Protein AF-A0A954X7P9-F1 (afdb_monomer_lite)

Radius of gyration: 30.45 Å; chains: 1; bounding box: 85×38×81 Å

Sequence (151 aa):
MNAPGPPRDPSDGDMPPGDAPISARRFERRMNCGEVANPYGSAFWFCYLANTALMIAVSILFRYADFVIGYLGGTEQDLGLIVGIGMIGAILMRVVQGVRIDHYGPRTVWLICLLLFIASTGWHLLIGSVDGPSIYLARALFATSVAGCFG

pLDDT: mean 74.76, std 11.25, range [44.88, 89.62]

Secondary structure (DSSP, 8-state):
-PPPPPPPPGGGS---TT---HHHHHHHHHHHTTS---TT-HHHHHHHHHHHHHHHHHHHGGGHHIIIIIIS---HHHHHHHHHHHHHHHHHHHHHHHHHHHHH-HHHHHHHHHHHHHHHHHHHHH---TTSTHHHHHHHHHHHHHHHHT-

Structure (mmCIF, N/CA/C/O backbone):
data_AF-A0A954X7P9-F1
#
_entry.id   AF-A0A954X7P9-F1
#
loop_
_atom_site.group_PDB
_atom_site.id
_atom_site.type_symbol
_atom_site.label_atom_id
_atom_site.label_alt_id
_atom_site.label_comp_id
_atom_site.label_asym_id
_atom_site.label_entity_id
_atom_site.label_seq_id
_atom_site.pdbx_PDB_ins_code
_atom_site.Cartn_x
_atom_site.Cartn_y
_atom_site.Cartn_z
_atom_site.occupancy
_atom_site.B_iso_or_equiv
_atom_site.auth_seq_id
_atom_site.auth_comp_id
_atom_site.auth_asym_id
_atom_site.auth_atom_id
_atom_site.pdbx_PDB_model_num
ATOM 1 N N . MET A 1 1 ? 66.481 27.609 -59.390 1.00 44.88 1 MET A N 1
ATOM 2 C CA . MET A 1 1 ? 66.158 26.219 -59.001 1.00 44.88 1 MET A CA 1
ATOM 3 C C . MET A 1 1 ? 65.555 26.297 -57.605 1.00 44.88 1 MET A C 1
ATOM 5 O O . MET A 1 1 ? 66.304 26.408 -56.649 1.00 44.88 1 MET A O 1
ATOM 9 N N . ASN A 1 2 ? 64.227 26.394 -57.498 1.00 44.88 2 ASN A N 1
ATOM 10 C CA . ASN A 1 2 ? 63.535 26.560 -56.214 1.00 44.88 2 ASN A CA 1
ATOM 11 C C . ASN A 1 2 ? 62.913 25.221 -55.810 1.00 44.88 2 ASN A C 1
ATOM 13 O O . ASN A 1 2 ? 62.256 24.582 -56.631 1.00 44.88 2 ASN A O 1
ATOM 17 N N . ALA A 1 3 ? 63.171 24.792 -54.576 1.00 53.69 3 ALA A N 1
ATOM 18 C CA . ALA A 1 3 ? 62.645 23.554 -54.011 1.00 53.69 3 ALA A CA 1
ATOM 19 C C . ALA A 1 3 ? 61.113 23.630 -53.821 1.00 53.69 3 ALA A C 1
ATOM 21 O O . ALA A 1 3 ? 60.596 24.715 -53.538 1.00 53.69 3 ALA A O 1
ATOM 22 N N . PRO A 1 4 ? 60.375 22.513 -53.965 1.00 57.25 4 PRO A N 1
ATOM 23 C CA . PRO A 1 4 ? 58.940 22.480 -53.699 1.00 57.25 4 PRO A CA 1
ATOM 24 C C . PRO A 1 4 ? 58.672 22.673 -52.197 1.00 57.2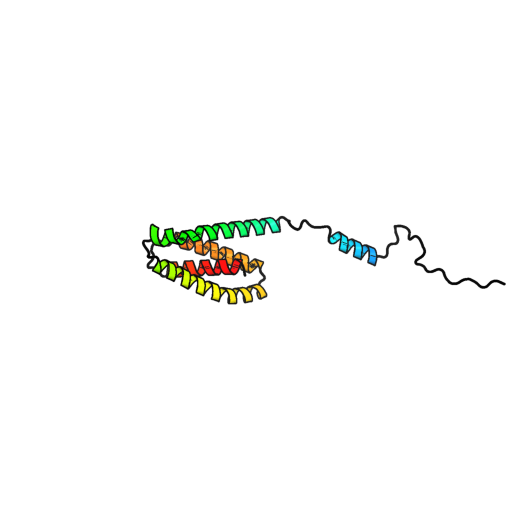5 4 PRO A C 1
ATOM 26 O O . PRO A 1 4 ? 59.328 22.060 -51.357 1.00 57.25 4 PRO A O 1
ATOM 29 N N . GLY A 1 5 ? 57.728 23.562 -51.872 1.00 65.50 5 GLY A N 1
ATOM 30 C CA . GLY A 1 5 ? 57.305 23.842 -50.497 1.00 65.50 5 GLY A CA 1
ATOM 31 C C . GLY A 1 5 ? 56.630 22.640 -49.819 1.00 65.50 5 GLY A C 1
ATOM 32 O O . GLY A 1 5 ? 56.265 21.676 -50.497 1.00 65.50 5 GLY A O 1
ATOM 33 N N . PRO A 1 6 ? 56.471 22.680 -48.482 1.00 65.00 6 PRO A N 1
ATOM 34 C CA . PRO A 1 6 ? 55.903 21.573 -47.722 1.00 65.00 6 PRO A CA 1
ATOM 35 C C . PRO A 1 6 ? 54.458 21.258 -48.155 1.00 65.00 6 PRO A C 1
ATOM 37 O O . PRO A 1 6 ? 53.746 22.154 -48.622 1.00 65.00 6 PRO A O 1
ATOM 40 N N . PRO A 1 7 ? 54.011 19.996 -48.002 1.00 60.41 7 PRO A N 1
ATOM 41 C CA . PRO A 1 7 ? 52.650 19.601 -48.338 1.00 60.41 7 PRO A CA 1
ATOM 42 C C . PRO A 1 7 ? 51.646 20.401 -47.499 1.00 60.41 7 PRO A C 1
ATOM 44 O O . PRO A 1 7 ? 51.796 20.494 -46.282 1.00 60.41 7 PRO A O 1
ATOM 47 N N . ARG A 1 8 ? 50.632 20.979 -48.154 1.00 58.91 8 ARG A N 1
ATOM 48 C CA . ARG A 1 8 ? 49.515 21.649 -47.472 1.00 58.91 8 ARG A CA 1
ATOM 49 C C . ARG A 1 8 ? 48.752 20.637 -46.616 1.00 58.91 8 ARG A C 1
ATOM 51 O O . ARG A 1 8 ? 48.446 19.543 -47.090 1.00 58.91 8 ARG A O 1
ATOM 58 N N . ASP A 1 9 ? 48.459 21.025 -45.379 1.00 56.09 9 ASP A N 1
ATOM 59 C CA . ASP A 1 9 ? 47.623 20.265 -44.454 1.00 56.09 9 ASP A CA 1
ATOM 60 C C . ASP A 1 9 ? 46.201 20.126 -45.046 1.00 56.09 9 ASP A C 1
ATOM 62 O O . ASP A 1 9 ? 45.618 21.134 -45.457 1.00 56.09 9 ASP A O 1
ATOM 66 N N . PRO A 1 10 ? 45.628 18.909 -45.134 1.00 52.56 10 PRO A N 1
ATOM 67 C CA . PRO A 1 10 ? 44.281 18.700 -45.665 1.00 52.56 10 PRO A CA 1
ATOM 68 C C . PRO A 1 10 ? 43.164 19.377 -44.854 1.00 52.56 10 PRO A C 1
ATOM 70 O O . PRO A 1 10 ? 42.023 19.390 -45.310 1.00 52.56 10 PRO A O 1
ATOM 73 N N . SER A 1 11 ? 43.456 19.897 -43.658 1.00 57.88 11 SER A N 1
ATOM 74 C CA . SER A 1 11 ? 42.481 20.585 -42.804 1.00 57.88 11 SER A CA 1
ATOM 75 C C . SER A 1 11 ? 42.210 22.046 -43.188 1.00 57.88 11 SER A C 1
ATOM 77 O O . SER A 1 11 ? 41.243 22.619 -42.696 1.00 57.88 11 SER A O 1
ATOM 79 N N . ASP A 1 12 ? 42.994 22.619 -44.107 1.00 53.97 12 ASP A N 1
ATOM 80 C CA . ASP A 1 12 ? 42.890 24.024 -44.546 1.00 53.97 12 ASP A CA 1
ATOM 81 C C . ASP A 1 12 ? 41.949 24.233 -45.754 1.00 53.97 12 ASP A C 1
ATOM 83 O O . ASP A 1 12 ? 41.939 25.287 -46.392 1.00 53.97 12 ASP A O 1
ATOM 87 N N . GLY A 1 13 ? 41.170 23.211 -46.117 1.00 53.44 13 GLY A N 1
ATOM 88 C CA . GLY A 1 13 ? 40.187 23.279 -47.194 1.00 53.44 13 GLY A CA 1
ATOM 89 C C . GLY A 1 13 ? 38.776 23.464 -46.653 1.00 53.44 13 GLY A C 1
ATOM 90 O O . GLY A 1 13 ? 38.281 22.593 -45.940 1.00 53.44 13 GLY A O 1
ATOM 91 N N . ASP A 1 14 ? 38.118 24.555 -47.055 1.00 58.38 14 ASP A N 1
ATOM 92 C CA . ASP A 1 14 ? 36.663 24.716 -47.001 1.00 58.38 14 ASP A CA 1
ATOM 93 C C . ASP A 1 14 ? 35.989 23.447 -47.541 1.00 58.38 14 ASP A C 1
ATOM 95 O O . ASP A 1 14 ? 35.912 23.210 -48.750 1.00 58.38 14 ASP A O 1
ATOM 99 N N . MET A 1 15 ? 35.549 22.587 -46.624 1.00 52.81 15 MET A N 1
ATOM 100 C CA . MET A 1 15 ? 34.903 21.332 -46.964 1.00 52.81 15 MET A CA 1
ATOM 101 C C . MET A 1 15 ? 33.543 21.673 -47.586 1.00 52.81 15 MET A C 1
ATOM 103 O O . MET A 1 15 ? 32.724 22.324 -46.928 1.00 52.81 15 MET A O 1
ATOM 107 N N . PRO A 1 16 ? 33.263 21.264 -48.837 1.00 61.25 16 PRO A N 1
ATOM 108 C CA . PRO A 1 16 ? 31.951 21.486 -49.417 1.00 61.25 16 PRO A CA 1
ATOM 109 C C . PRO A 1 16 ? 30.897 20.795 -48.531 1.00 61.25 16 PRO A C 1
ATOM 111 O O . PRO A 1 16 ? 31.158 19.714 -47.991 1.00 61.25 16 PRO A O 1
ATOM 114 N N . PRO A 1 17 ? 29.690 21.375 -48.373 1.00 57.53 17 PRO A N 1
ATOM 115 C CA . PRO A 1 17 ? 28.685 20.962 -47.379 1.00 57.53 17 PRO A CA 1
ATOM 116 C C . PRO A 1 17 ? 28.147 19.522 -47.541 1.00 57.53 17 PRO A C 1
ATOM 118 O O . PRO A 1 17 ? 27.253 19.098 -46.811 1.00 57.53 17 PRO A O 1
ATOM 121 N N . GLY A 1 18 ? 28.684 18.752 -48.489 1.00 57.78 18 GLY A N 1
ATOM 122 C CA . GLY A 1 18 ? 28.353 17.362 -48.766 1.00 57.78 18 GLY A CA 1
ATOM 123 C C . GLY A 1 18 ? 29.339 16.320 -48.231 1.00 57.78 18 GLY A C 1
ATOM 124 O O . GLY A 1 18 ? 28.986 15.145 -48.308 1.00 57.78 18 GLY A O 1
ATOM 125 N N . ASP A 1 19 ? 30.493 16.695 -47.659 1.00 60.06 19 ASP A N 1
ATOM 126 C CA . ASP A 1 19 ? 31.603 15.752 -47.388 1.00 60.06 19 ASP A CA 1
ATOM 127 C C . ASP A 1 19 ? 31.902 15.502 -45.902 1.00 60.06 19 ASP A C 1
ATOM 129 O O . ASP A 1 19 ? 32.863 14.807 -45.567 1.00 60.06 19 ASP A O 1
ATOM 133 N N . ALA A 1 20 ? 31.040 15.977 -44.991 1.00 61.72 20 ALA A N 1
ATOM 134 C CA . ALA A 1 20 ? 31.182 15.687 -43.565 1.00 61.72 20 ALA A CA 1
ATOM 135 C C . ALA A 1 20 ? 31.341 14.167 -43.343 1.00 61.72 20 ALA A C 1
ATOM 137 O O . ALA A 1 20 ? 30.495 13.396 -43.838 1.00 61.72 20 ALA A O 1
ATOM 138 N N . PRO A 1 21 ? 32.394 13.723 -42.620 1.00 67.00 21 PRO A N 1
ATOM 139 C CA . PRO A 1 21 ? 32.716 12.312 -42.489 1.00 67.00 21 PRO A CA 1
ATOM 140 C C . PRO A 1 21 ? 31.537 11.558 -41.870 1.00 67.00 21 PRO A C 1
ATOM 142 O O . PRO A 1 21 ? 30.817 12.080 -41.016 1.00 67.00 21 PRO A O 1
ATOM 145 N N . ILE A 1 22 ? 31.322 10.307 -42.290 1.00 64.00 22 ILE A N 1
ATOM 146 C CA . ILE A 1 22 ? 30.202 9.467 -41.819 1.00 64.00 22 ILE A CA 1
ATOM 147 C C . ILE A 1 22 ? 30.157 9.407 -40.280 1.00 64.00 22 ILE A C 1
ATOM 149 O O . ILE A 1 22 ? 29.077 9.334 -39.695 1.00 64.00 22 ILE A O 1
ATOM 153 N N . SER A 1 23 ? 31.315 9.486 -39.617 1.00 66.00 23 SER A N 1
ATOM 154 C CA . SER A 1 23 ? 31.439 9.585 -38.160 1.00 66.00 23 SER A CA 1
ATOM 155 C C . SER A 1 23 ? 30.803 10.856 -37.587 1.00 66.00 23 SER A C 1
ATOM 157 O O . SER A 1 23 ? 30.054 10.746 -36.619 1.00 66.00 23 SER A O 1
ATOM 159 N N . ALA A 1 24 ? 31.023 12.021 -38.203 1.00 60.56 24 ALA A N 1
ATOM 160 C CA . ALA A 1 24 ? 30.423 13.293 -37.802 1.00 60.56 24 ALA A CA 1
ATOM 161 C C . ALA A 1 24 ? 28.904 13.278 -38.008 1.00 60.56 24 ALA A C 1
ATOM 163 O O . ALA A 1 24 ? 28.168 13.543 -37.065 1.00 60.56 24 ALA A O 1
ATOM 164 N N . ARG A 1 25 ? 28.409 12.800 -39.161 1.00 61.78 25 ARG A N 1
ATOM 165 C CA . ARG A 1 25 ? 26.953 12.658 -39.387 1.00 61.78 25 ARG A CA 1
ATOM 166 C C . ARG A 1 25 ? 26.300 11.644 -38.458 1.00 61.78 25 ARG A C 1
ATOM 168 O O . ARG A 1 25 ? 25.141 11.797 -38.091 1.00 61.78 25 ARG A O 1
ATOM 175 N N . ARG A 1 26 ? 27.001 10.566 -38.092 1.00 60.78 26 ARG A N 1
ATOM 176 C CA . ARG A 1 26 ? 26.501 9.571 -37.131 1.00 60.78 26 ARG A CA 1
ATOM 177 C C . ARG A 1 26 ? 26.504 10.130 -35.708 1.00 60.78 26 ARG A C 1
ATOM 179 O O . ARG A 1 26 ? 25.615 9.777 -34.940 1.00 60.78 26 ARG A O 1
ATOM 186 N N . PHE A 1 27 ? 27.463 10.987 -35.366 1.00 58.88 27 PHE A N 1
ATOM 187 C CA . PHE A 1 27 ? 27.524 11.686 -34.085 1.00 58.88 27 PHE A CA 1
ATOM 188 C C . PHE A 1 27 ? 26.437 12.767 -33.985 1.00 58.88 27 PHE A C 1
ATOM 190 O O . PHE A 1 27 ? 25.668 12.749 -33.032 1.00 58.88 27 PHE A O 1
ATOM 197 N N . GLU A 1 28 ? 26.262 13.596 -35.015 1.00 59.41 28 GLU A N 1
ATOM 198 C CA . GLU A 1 28 ? 25.157 14.558 -35.135 1.00 59.41 28 GLU A CA 1
ATOM 199 C C . GLU A 1 28 ? 23.795 13.865 -35.152 1.00 59.41 28 GLU A C 1
ATOM 201 O O . GLU A 1 28 ? 22.885 14.291 -34.458 1.00 59.41 28 GLU A O 1
ATOM 206 N N . ARG A 1 29 ? 23.642 12.738 -35.860 1.00 57.44 29 ARG A N 1
ATOM 207 C CA . ARG A 1 29 ? 22.400 11.948 -35.833 1.00 57.44 29 ARG A CA 1
ATOM 208 C C . ARG A 1 29 ? 22.140 11.320 -34.463 1.00 57.44 29 ARG A C 1
ATOM 210 O O . ARG A 1 29 ? 20.986 11.183 -34.080 1.00 57.44 29 ARG A O 1
ATOM 217 N N . ARG A 1 30 ? 23.179 10.935 -33.714 1.00 56.62 30 ARG A N 1
ATOM 218 C CA . ARG A 1 30 ? 23.033 10.482 -32.319 1.00 56.62 30 ARG A CA 1
ATOM 219 C C . ARG A 1 30 ? 22.694 11.640 -31.377 1.00 56.62 30 ARG A C 1
ATOM 221 O O . ARG A 1 30 ? 21.895 11.424 -30.476 1.00 56.62 30 ARG A O 1
ATOM 228 N N . MET A 1 31 ? 23.227 12.841 -31.611 1.00 55.44 31 MET A N 1
ATOM 229 C CA . MET A 1 31 ? 22.854 14.056 -30.873 1.00 55.44 31 MET A CA 1
ATOM 230 C C . MET A 1 31 ? 21.425 14.515 -31.201 1.00 55.44 31 MET A C 1
ATOM 232 O O . MET A 1 31 ? 20.674 14.825 -30.285 1.00 55.44 31 MET A O 1
ATOM 236 N N . ASN A 1 32 ? 20.998 14.442 -32.464 1.00 51.78 32 ASN A N 1
ATOM 237 C CA . ASN A 1 32 ? 19.633 14.763 -32.898 1.00 51.78 32 ASN A CA 1
ATOM 238 C C . ASN A 1 32 ? 18.620 13.656 -32.567 1.00 51.78 32 ASN A C 1
ATOM 240 O O . ASN A 1 32 ? 17.432 13.914 -32.513 1.00 51.78 32 ASN A O 1
ATOM 244 N N . CYS A 1 33 ? 19.043 12.422 -32.278 1.00 54.12 33 CYS A N 1
ATOM 245 C CA . CYS A 1 33 ? 18.150 11.423 -31.672 1.00 54.12 33 CYS A CA 1
ATOM 246 C C . CYS A 1 33 ? 17.935 11.671 -30.162 1.00 54.12 33 CYS A C 1
ATOM 248 O O . CYS A 1 33 ? 17.139 10.981 -29.530 1.00 54.12 33 CYS A O 1
ATOM 250 N N . GLY A 1 34 ? 18.658 12.648 -29.601 1.00 49.50 34 GLY A N 1
ATOM 251 C CA . GLY A 1 34 ? 18.352 13.336 -28.351 1.00 49.50 34 GLY A CA 1
ATOM 252 C C . GLY A 1 34 ? 17.584 14.644 -28.575 1.00 49.50 34 GLY A C 1
ATOM 253 O O . GLY A 1 34 ? 17.565 15.487 -27.681 1.00 49.50 34 GLY A O 1
ATOM 254 N N . GLU A 1 35 ? 16.963 14.834 -29.748 1.00 52.25 35 GLU A N 1
ATOM 255 C CA . GLU A 1 35 ? 15.864 15.783 -29.911 1.00 52.25 35 GLU A CA 1
ATOM 256 C C . GLU A 1 35 ? 14.835 15.433 -28.845 1.00 52.25 35 GLU A C 1
ATOM 258 O O . GLU A 1 35 ? 14.351 14.304 -28.768 1.00 52.25 35 GLU A O 1
ATOM 263 N N . VAL A 1 36 ? 14.660 16.382 -27.935 1.00 59.38 36 VAL A N 1
ATOM 264 C CA . VAL A 1 36 ? 14.078 16.232 -26.609 1.00 59.38 36 VAL A CA 1
ATOM 265 C C . VAL A 1 36 ? 12.668 15.661 -26.734 1.00 59.38 36 VAL A C 1
ATOM 267 O O . VAL A 1 36 ? 11.688 16.401 -26.792 1.00 59.38 36 VAL A O 1
ATOM 270 N N . ALA A 1 37 ? 12.552 14.333 -26.797 1.00 62.75 37 ALA A N 1
ATOM 271 C CA . ALA A 1 37 ? 11.291 13.645 -26.625 1.00 62.75 37 ALA A CA 1
ATOM 272 C C . ALA A 1 37 ? 10.770 14.144 -25.285 1.00 62.75 37 ALA A C 1
ATOM 274 O O . ALA A 1 37 ? 11.419 13.913 -24.264 1.00 62.75 37 ALA A O 1
ATOM 275 N N . ASN A 1 38 ? 9.697 14.940 -25.332 1.00 67.00 38 ASN A N 1
ATOM 276 C CA . ASN A 1 38 ? 9.196 15.696 -24.195 1.00 67.00 38 ASN A CA 1
ATOM 277 C C . ASN A 1 38 ? 9.290 14.823 -22.930 1.00 67.00 38 ASN A C 1
ATOM 279 O O . ASN A 1 38 ? 8.617 13.788 -22.880 1.00 67.00 38 ASN A O 1
ATOM 283 N N . PRO A 1 3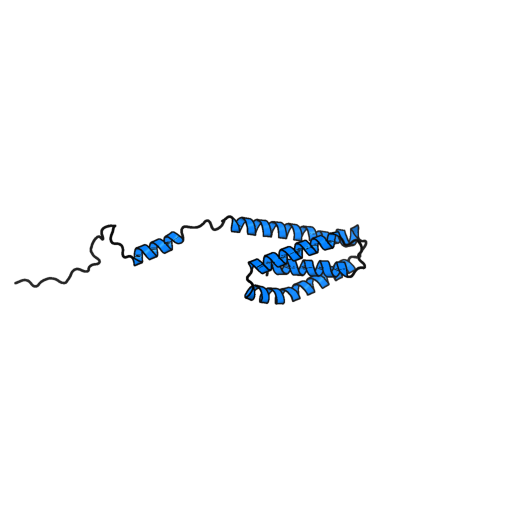9 ? 10.132 15.183 -21.938 1.00 68.38 39 PRO A N 1
ATOM 284 C CA . PRO A 1 39 ? 10.345 14.350 -20.755 1.00 68.38 39 PRO A CA 1
ATOM 285 C C . PRO A 1 39 ? 9.033 14.116 -19.990 1.00 68.38 39 PRO A C 1
ATOM 287 O O . PRO A 1 39 ? 8.897 13.133 -19.265 1.00 68.38 39 PRO A O 1
ATOM 290 N N . TYR A 1 40 ? 8.033 14.967 -20.236 1.00 76.94 40 TYR A N 1
ATOM 291 C CA . TYR A 1 40 ? 6.652 14.849 -19.783 1.00 76.94 40 TYR A CA 1
ATOM 292 C C . TYR A 1 40 ? 5.748 14.192 -20.835 1.00 76.94 40 TYR A C 1
ATOM 294 O O . TYR A 1 40 ? 4.685 14.710 -21.188 1.00 76.94 40 TYR A O 1
ATOM 302 N N . GLY A 1 41 ? 6.173 13.046 -21.365 1.00 82.56 41 GLY A N 1
ATOM 303 C CA . GLY A 1 41 ? 5.351 12.223 -22.250 1.00 82.56 41 GLY A CA 1
ATOM 304 C C . GLY A 1 41 ? 4.105 11.665 -21.547 1.00 82.56 41 GLY A C 1
ATOM 305 O O . GLY A 1 41 ? 3.949 11.746 -20.330 1.00 82.56 41 GLY A O 1
ATOM 306 N N . SER A 1 42 ? 3.206 11.034 -22.300 1.00 80.00 42 SER A N 1
ATOM 307 C CA . SER A 1 42 ? 1.977 10.435 -21.752 1.00 80.00 42 SER A CA 1
ATOM 308 C C . SER A 1 42 ? 2.245 9.426 -20.626 1.00 80.00 42 SER A C 1
ATOM 310 O O . SER A 1 42 ? 1.533 9.420 -19.627 1.00 80.00 42 SER A O 1
ATOM 312 N N . ALA A 1 43 ? 3.312 8.628 -20.732 1.00 81.44 43 ALA A N 1
ATOM 313 C CA . ALA A 1 43 ? 3.740 7.700 -19.684 1.00 81.44 43 ALA A CA 1
ATOM 314 C C . ALA A 1 43 ? 4.049 8.401 -18.348 1.00 81.44 43 ALA A C 1
ATOM 316 O O . ALA A 1 43 ? 3.691 7.880 -17.293 1.00 81.44 43 ALA A O 1
ATOM 317 N N . PHE A 1 44 ? 4.661 9.591 -18.385 1.00 83.31 44 PHE A N 1
ATOM 318 C CA . PHE A 1 44 ? 4.908 10.393 -17.187 1.00 83.31 44 PHE A CA 1
ATOM 319 C C . PHE A 1 44 ? 3.587 10.804 -16.534 1.00 83.31 44 PHE A C 1
ATOM 321 O O . PHE A 1 44 ? 3.403 10.575 -15.343 1.00 83.31 44 PHE A O 1
ATOM 328 N N . TRP A 1 45 ? 2.645 11.343 -17.312 1.00 88.44 45 TRP A N 1
ATOM 329 C CA . TRP A 1 45 ? 1.348 11.784 -16.794 1.00 88.44 45 TRP A CA 1
ATOM 330 C C . TRP A 1 45 ? 0.501 10.634 -16.250 1.00 88.44 45 TRP A C 1
ATOM 332 O O . TRP A 1 45 ? -0.133 10.797 -15.212 1.00 88.44 45 TRP A O 1
ATOM 342 N N . PHE A 1 46 ? 0.524 9.462 -16.893 1.00 86.19 46 PHE A N 1
ATOM 343 C CA . PHE A 1 46 ? -0.160 8.277 -16.374 1.00 86.19 46 PHE A CA 1
ATOM 344 C C . PHE A 1 46 ? 0.452 7.791 -15.056 1.00 86.19 46 PHE A C 1
ATOM 346 O O . PHE A 1 46 ? -0.293 7.540 -14.112 1.00 86.19 46 PHE A O 1
ATOM 353 N N . CYS A 1 47 ? 1.784 7.709 -14.951 1.00 84.94 47 CYS A N 1
ATOM 354 C CA . CYS A 1 47 ? 2.450 7.368 -13.690 1.00 84.94 47 CYS A CA 1
ATOM 355 C C . CYS A 1 47 ? 2.181 8.413 -12.601 1.00 84.94 47 CYS A C 1
ATOM 357 O O . CYS A 1 47 ? 1.918 8.054 -11.455 1.00 84.94 47 CYS A O 1
ATOM 359 N N . TYR A 1 48 ? 2.212 9.696 -12.963 1.00 83.56 48 TYR A N 1
ATOM 360 C CA . TYR A 1 48 ? 1.934 10.799 -12.053 1.00 83.56 48 TYR A CA 1
ATOM 361 C C . TYR A 1 48 ? 0.507 10.708 -11.513 1.00 83.56 48 TYR A C 1
ATOM 363 O O . TYR A 1 48 ? 0.319 10.649 -10.304 1.00 83.56 48 TYR A O 1
ATOM 371 N N . LEU A 1 49 ? -0.488 10.593 -12.397 1.00 89.62 49 LEU A N 1
ATOM 372 C CA . LEU A 1 49 ? -1.893 10.483 -12.016 1.00 89.62 49 LEU A CA 1
ATOM 373 C C . LEU A 1 49 ? -2.162 9.226 -11.183 1.00 89.62 49 LEU A C 1
ATOM 375 O O . LEU A 1 49 ? -2.883 9.297 -10.190 1.00 89.62 49 LEU A O 1
ATOM 379 N N . ALA A 1 50 ? -1.567 8.090 -11.552 1.00 84.75 50 ALA A N 1
ATOM 380 C CA . ALA A 1 50 ? -1.703 6.852 -10.797 1.00 84.75 50 ALA A CA 1
ATOM 381 C C . ALA A 1 50 ? -1.126 6.983 -9.381 1.00 84.75 50 ALA A C 1
ATOM 383 O O . ALA A 1 50 ? -1.777 6.592 -8.412 1.00 84.75 50 ALA A O 1
ATOM 384 N N . ASN A 1 51 ? 0.057 7.587 -9.243 1.00 87.19 51 ASN A N 1
ATOM 385 C CA . ASN A 1 51 ? 0.655 7.840 -7.937 1.00 87.19 51 ASN A CA 1
ATOM 386 C C . ASN A 1 51 ? -0.160 8.856 -7.121 1.00 87.19 51 ASN A C 1
ATOM 388 O O . ASN A 1 51 ? -0.369 8.665 -5.927 1.00 87.19 51 ASN A O 1
ATOM 392 N N . THR A 1 52 ? -0.686 9.908 -7.753 1.00 85.94 52 THR A N 1
ATOM 393 C CA . THR A 1 52 ? -1.585 10.865 -7.098 1.00 85.94 52 THR A CA 1
ATOM 394 C C . THR A 1 52 ? -2.851 10.179 -6.586 1.00 85.94 52 THR A C 1
ATOM 396 O O . THR A 1 52 ? -3.218 10.372 -5.429 1.00 85.94 52 THR A O 1
ATOM 399 N N . ALA A 1 53 ? -3.500 9.345 -7.402 1.00 86.56 53 ALA A N 1
ATOM 400 C CA . ALA A 1 53 ? -4.691 8.598 -7.002 1.00 86.56 53 ALA A CA 1
ATOM 401 C C . ALA A 1 53 ? -4.399 7.633 -5.842 1.00 86.56 53 ALA A C 1
ATOM 403 O O . ALA A 1 53 ? -5.174 7.568 -4.885 1.00 86.56 53 ALA A O 1
ATOM 404 N N . LEU A 1 54 ? -3.255 6.941 -5.888 1.00 84.06 54 LEU A N 1
ATOM 405 C CA . LEU A 1 54 ? -2.784 6.093 -4.793 1.00 84.06 54 LEU A CA 1
ATOM 406 C C . LEU A 1 54 ? -2.626 6.904 -3.500 1.00 84.06 54 LEU A C 1
ATOM 408 O O . LEU A 1 54 ? -3.139 6.502 -2.458 1.00 84.06 54 LEU A O 1
ATOM 412 N N . MET A 1 55 ? -1.974 8.066 -3.566 1.00 86.69 55 MET A N 1
ATOM 413 C CA . MET A 1 55 ? -1.780 8.931 -2.400 1.00 86.69 55 MET A CA 1
ATOM 414 C C . MET A 1 55 ? -3.101 9.451 -1.831 1.00 86.69 55 MET A C 1
ATOM 416 O O . MET A 1 55 ? -3.269 9.439 -0.616 1.00 86.69 55 MET A O 1
ATOM 420 N N . ILE A 1 56 ? -4.065 9.829 -2.678 1.00 86.69 56 ILE A N 1
ATOM 421 C CA . ILE A 1 56 ? -5.413 10.219 -2.231 1.00 86.69 56 ILE A CA 1
ATOM 422 C C . ILE A 1 56 ? -6.076 9.069 -1.462 1.00 86.69 56 ILE A C 1
ATOM 424 O O . ILE A 1 56 ? -6.606 9.281 -0.370 1.00 86.69 56 ILE A O 1
ATOM 428 N N . ALA A 1 57 ? -6.014 7.847 -1.994 1.00 83.31 57 ALA A N 1
ATOM 429 C CA . ALA A 1 57 ? -6.584 6.674 -1.337 1.00 83.31 57 ALA A CA 1
ATOM 430 C C . ALA A 1 57 ? -5.904 6.379 0.014 1.00 83.31 57 ALA A C 1
ATOM 432 O O . ALA A 1 57 ? -6.588 6.106 1.002 1.00 83.31 57 ALA A O 1
ATOM 433 N N . VAL A 1 58 ? -4.574 6.500 0.090 1.00 82.50 58 VAL A N 1
ATOM 434 C CA . VAL A 1 58 ? -3.818 6.377 1.348 1.00 82.50 58 VAL A CA 1
ATOM 435 C C . VAL A 1 58 ? -4.236 7.456 2.350 1.00 82.50 58 VAL A C 1
ATOM 437 O O . VAL A 1 58 ? -4.449 7.146 3.521 1.00 82.50 58 VAL A O 1
ATOM 440 N N . SER A 1 59 ? -4.416 8.703 1.904 1.00 84.19 59 SER A N 1
ATOM 441 C CA . SER A 1 59 ? -4.822 9.813 2.769 1.00 84.19 59 SER A CA 1
ATOM 442 C C . SER A 1 59 ? -6.209 9.624 3.379 1.00 84.19 59 SER A C 1
ATOM 444 O O . SER A 1 59 ? -6.396 9.912 4.559 1.00 84.19 59 SER A O 1
ATOM 446 N N . ILE A 1 60 ? -7.176 9.104 2.617 1.00 79.50 60 ILE A N 1
ATOM 447 C CA . ILE A 1 60 ? -8.518 8.794 3.142 1.00 79.50 60 ILE A CA 1
ATOM 448 C C . ILE A 1 60 ? -8.421 7.781 4.291 1.00 79.50 60 ILE A C 1
ATOM 450 O O . ILE A 1 60 ? -9.155 7.878 5.275 1.00 79.50 60 ILE A O 1
ATOM 454 N N . LEU A 1 61 ? -7.460 6.856 4.221 1.00 75.50 61 LEU A N 1
ATOM 455 C CA . LEU A 1 61 ? -7.252 5.842 5.248 1.00 75.50 61 LEU A CA 1
ATOM 456 C C . LEU A 1 61 ? -6.653 6.373 6.559 1.00 75.50 61 LEU A C 1
ATOM 458 O O . LEU A 1 61 ? -6.638 5.639 7.546 1.00 75.50 61 LEU A O 1
ATOM 462 N N . PHE A 1 62 ? -6.215 7.635 6.636 1.00 70.62 62 PHE A N 1
ATOM 463 C CA . PHE A 1 62 ? -5.938 8.265 7.935 1.00 70.62 62 PHE A CA 1
ATOM 464 C C . PHE A 1 62 ? -7.205 8.441 8.767 1.00 70.62 62 PHE A C 1
ATOM 466 O O . PHE A 1 62 ? -7.142 8.432 9.993 1.00 70.62 62 PHE A O 1
ATOM 473 N N . ARG A 1 63 ? -8.372 8.483 8.116 1.00 77.81 63 ARG A N 1
ATOM 474 C CA . ARG A 1 63 ? -9.668 8.511 8.793 1.00 77.81 63 ARG A CA 1
ATOM 475 C C . ARG A 1 63 ? -10.150 7.133 9.257 1.00 77.81 63 ARG A C 1
ATOM 477 O O . ARG A 1 63 ? -11.285 6.970 9.684 1.00 77.81 63 ARG A O 1
ATOM 484 N N . TYR A 1 64 ? -9.269 6.134 9.214 1.00 74.06 64 TYR A N 1
ATOM 485 C CA . TYR A 1 64 ? -9.530 4.790 9.723 1.00 74.06 64 TYR A CA 1
ATOM 486 C C . TYR A 1 64 ? -9.814 4.758 11.230 1.00 74.06 64 TYR A C 1
ATOM 488 O O . TYR A 1 64 ? -10.517 3.865 11.692 1.00 74.06 64 TYR A O 1
ATOM 496 N N . ALA A 1 65 ? -9.327 5.748 11.985 1.00 76.56 65 ALA A N 1
ATOM 497 C CA . ALA A 1 65 ? -9.679 5.905 13.394 1.00 76.56 65 ALA A CA 1
ATOM 498 C C . ALA A 1 65 ? -11.200 6.042 13.589 1.00 76.56 65 ALA A C 1
ATOM 500 O O . ALA A 1 65 ? -11.769 5.344 14.425 1.00 76.56 65 ALA A O 1
ATOM 501 N N . ASP A 1 66 ? -11.869 6.839 12.747 1.00 77.81 66 ASP A N 1
ATOM 502 C CA . ASP A 1 66 ? -13.325 7.025 12.799 1.00 77.81 66 ASP A CA 1
ATOM 503 C C . ASP A 1 66 ? -14.077 5.735 12.438 1.00 77.81 66 ASP A C 1
ATOM 505 O O . ASP A 1 66 ? -15.144 5.459 12.981 1.00 77.81 66 ASP A O 1
ATOM 509 N N . PHE A 1 67 ? -13.514 4.912 11.549 1.00 76.44 67 PHE A N 1
ATOM 510 C CA . PHE A 1 67 ? -14.089 3.613 11.202 1.00 76.44 67 PHE A CA 1
ATOM 511 C C . PHE A 1 67 ? -14.009 2.633 12.381 1.00 76.44 67 PHE A C 1
ATOM 513 O O . PHE A 1 67 ? -15.017 2.043 12.757 1.00 76.44 67 PHE A O 1
ATOM 520 N N . VAL A 1 68 ? -12.837 2.494 13.008 1.00 74.69 68 VAL A N 1
ATOM 521 C CA . VAL A 1 68 ? -12.633 1.533 14.105 1.00 74.69 68 VAL A CA 1
ATOM 522 C C . VAL A 1 68 ? -13.345 1.966 15.388 1.00 74.69 68 VAL A C 1
ATOM 524 O O . VAL A 1 68 ? -14.027 1.155 16.008 1.00 74.69 68 VAL A O 1
ATOM 527 N N . ILE A 1 69 ? -13.216 3.235 15.777 1.00 78.12 69 ILE A N 1
ATOM 528 C CA . ILE A 1 69 ? -13.754 3.744 17.046 1.00 78.12 69 ILE A CA 1
ATOM 529 C C . ILE A 1 69 ? -15.229 4.130 16.890 1.00 78.12 69 ILE A C 1
ATOM 531 O O . ILE A 1 69 ? -16.056 3.791 17.731 1.00 78.12 69 ILE A O 1
ATOM 535 N N . GLY A 1 70 ? -15.576 4.821 15.800 1.00 72.19 70 GLY A N 1
ATOM 536 C CA . GLY A 1 70 ? -16.915 5.374 15.594 1.00 72.19 70 GLY A CA 1
ATOM 537 C C . GLY A 1 70 ? -17.931 4.385 15.021 1.00 72.19 70 GLY A C 1
ATOM 538 O O . GLY A 1 70 ? -19.074 4.372 15.471 1.00 72.19 70 GLY A O 1
ATOM 539 N N . TYR A 1 71 ? -17.547 3.564 14.037 1.00 74.06 71 TYR A N 1
ATOM 540 C CA . TYR A 1 71 ? -18.478 2.632 13.378 1.00 74.06 71 TYR A CA 1
ATOM 541 C C . TYR A 1 71 ? -18.447 1.228 13.988 1.00 74.06 71 TYR A C 1
ATOM 543 O O . TYR A 1 71 ? -19.483 0.585 14.129 1.00 74.06 71 TYR A O 1
ATOM 551 N N . LEU A 1 72 ? -17.260 0.763 14.369 1.00 74.69 72 LEU A N 1
ATOM 552 C CA . LEU A 1 72 ? -17.048 -0.589 14.876 1.00 74.69 72 LEU A CA 1
ATOM 553 C C . LEU A 1 72 ? -17.104 -0.686 16.414 1.00 74.69 72 LEU A C 1
ATOM 555 O O . LEU A 1 72 ? -17.202 -1.790 16.944 1.00 74.69 72 LEU A O 1
ATOM 559 N N . GLY A 1 73 ? -17.052 0.446 17.125 1.00 76.81 73 GLY A N 1
ATOM 560 C CA . GLY A 1 73 ? -17.086 0.498 18.592 1.00 76.81 73 GLY A CA 1
ATOM 561 C C . GLY A 1 73 ? -15.806 0.009 19.281 1.00 76.81 73 GLY A C 1
ATOM 562 O O . GLY A 1 73 ? -15.846 -0.322 20.463 1.00 76.81 73 GLY A O 1
ATOM 563 N N . GLY A 1 74 ? -14.685 -0.068 18.556 1.00 77.12 74 GLY A N 1
ATOM 564 C CA . GLY A 1 74 ? -13.381 -0.445 19.106 1.00 77.12 74 GLY A CA 1
ATOM 565 C C . GLY A 1 74 ? -12.730 0.667 19.936 1.00 77.12 74 GLY A C 1
ATOM 566 O O . GLY A 1 74 ? -13.170 1.817 19.932 1.00 77.12 74 GLY A O 1
ATOM 567 N N . THR A 1 75 ? -11.648 0.338 20.641 1.00 83.06 75 THR A N 1
ATOM 568 C CA . THR A 1 75 ? -10.903 1.304 21.466 1.00 83.06 75 THR A CA 1
ATOM 569 C C . THR A 1 75 ? -9.696 1.901 20.728 1.00 83.06 75 THR A C 1
ATOM 571 O O . THR A 1 75 ? -9.218 1.359 19.728 1.00 83.06 75 THR A O 1
ATOM 574 N N . GLU A 1 76 ? -9.143 3.010 21.237 1.00 83.12 76 GLU A N 1
ATOM 575 C CA . GLU A 1 76 ? -7.877 3.576 20.731 1.00 83.12 76 GLU A CA 1
ATOM 576 C C . GLU A 1 76 ? -6.710 2.577 20.832 1.00 83.12 76 GLU A C 1
ATOM 578 O O . GLU A 1 76 ? -5.824 2.555 19.974 1.00 83.12 76 GLU A O 1
ATOM 583 N N . GLN A 1 77 ? -6.735 1.713 21.851 1.00 83.75 77 GLN A N 1
ATOM 584 C CA . GLN A 1 77 ? -5.729 0.673 22.047 1.00 83.75 77 GLN A CA 1
ATOM 585 C C . GLN A 1 77 ? -5.791 -0.384 20.935 1.00 83.75 77 GLN A C 1
ATOM 587 O O . GLN A 1 77 ? -4.750 -0.784 20.409 1.00 83.75 77 GLN A O 1
ATOM 592 N N . ASP A 1 78 ? -6.996 -0.793 20.528 1.00 79.88 78 ASP A N 1
ATOM 593 C CA . ASP A 1 78 ? -7.190 -1.754 19.435 1.00 79.88 78 ASP A CA 1
ATOM 594 C C . ASP A 1 78 ? -6.699 -1.175 18.109 1.00 79.88 78 ASP A C 1
ATOM 596 O O . ASP A 1 78 ? -5.982 -1.840 17.358 1.00 79.88 78 ASP A O 1
ATOM 600 N N . LEU A 1 79 ? -7.006 0.100 17.854 1.00 83.44 79 LEU A N 1
ATOM 601 C CA . LEU A 1 79 ? -6.498 0.827 16.695 1.00 83.44 79 LEU A CA 1
ATOM 602 C C . LEU A 1 79 ? -4.962 0.843 16.675 1.00 83.44 79 LEU A C 1
ATOM 604 O O . LEU A 1 79 ? -4.357 0.534 15.644 1.00 83.44 79 LEU A O 1
ATOM 608 N N . GLY A 1 80 ? -4.334 1.163 17.809 1.00 83.94 80 GLY A N 1
ATOM 609 C CA . GLY A 1 80 ? -2.879 1.163 17.955 1.00 83.94 80 GLY A CA 1
ATOM 610 C C . GLY A 1 80 ? -2.258 -0.205 17.664 1.00 83.94 80 GLY A C 1
ATOM 611 O O . GLY A 1 80 ? -1.285 -0.294 16.913 1.00 83.94 80 GLY A O 1
ATOM 612 N N . LEU A 1 81 ? -2.853 -1.282 18.183 1.00 84.88 81 LEU A N 1
ATOM 613 C CA . LEU A 1 81 ? -2.398 -2.655 17.940 1.00 84.88 81 LEU A CA 1
ATOM 614 C C . LEU A 1 81 ? -2.538 -3.062 16.468 1.00 84.88 81 LEU A C 1
ATOM 616 O O . LEU A 1 81 ? -1.596 -3.604 15.886 1.00 84.88 81 LEU A O 1
ATOM 620 N N . ILE A 1 82 ? -3.679 -2.762 15.843 1.00 83.31 82 ILE A N 1
ATOM 621 C CA . ILE A 1 82 ? -3.940 -3.058 14.427 1.00 83.31 82 ILE A CA 1
ATOM 622 C C . ILE A 1 82 ? -2.919 -2.347 13.530 1.00 83.31 82 ILE A C 1
ATOM 624 O O . ILE A 1 82 ? -2.327 -2.958 12.634 1.00 83.31 82 ILE A O 1
ATOM 628 N N . VAL A 1 83 ? -2.679 -1.057 13.777 1.00 84.38 83 VAL A N 1
ATOM 629 C CA . VAL A 1 83 ? -1.713 -0.265 13.005 1.00 84.38 83 VAL A CA 1
ATOM 630 C C . VAL A 1 83 ? -0.280 -0.733 13.265 1.00 84.38 83 VAL A C 1
ATOM 632 O O . VAL A 1 83 ? 0.494 -0.857 12.315 1.00 84.38 83 VAL A O 1
ATOM 635 N N . GLY A 1 84 ? 0.065 -1.045 14.516 1.00 83.56 84 GLY A N 1
ATOM 636 C CA . GLY A 1 84 ? 1.392 -1.523 14.902 1.00 83.56 84 GLY A CA 1
ATOM 637 C C . GLY A 1 84 ? 1.769 -2.842 14.228 1.00 83.56 84 GLY A C 1
ATOM 638 O O . GLY A 1 84 ? 2.835 -2.942 13.619 1.00 83.56 84 GLY A O 1
ATOM 639 N N . ILE A 1 85 ? 0.871 -3.832 14.250 1.00 85.88 85 ILE A N 1
ATOM 640 C CA . ILE A 1 85 ? 1.081 -5.117 13.564 1.00 85.88 85 ILE A CA 1
ATOM 641 C C . ILE A 1 85 ? 1.226 -4.901 12.052 1.00 85.88 85 ILE A C 1
ATOM 643 O O . ILE A 1 85 ? 2.119 -5.475 11.424 1.00 85.88 85 ILE A O 1
ATOM 647 N N . GLY A 1 86 ? 0.403 -4.023 11.469 1.00 82.75 86 GLY A N 1
ATOM 648 C CA . GLY A 1 86 ? 0.505 -3.675 10.053 1.00 82.75 86 GLY A CA 1
ATOM 649 C C . GLY A 1 86 ? 1.850 -3.043 9.678 1.00 82.75 86 GLY A C 1
ATOM 650 O O . GLY A 1 86 ? 2.432 -3.404 8.655 1.00 82.75 86 GLY A O 1
ATOM 651 N N . MET A 1 87 ? 2.383 -2.155 10.523 1.00 85.62 87 MET A N 1
ATOM 652 C CA . MET A 1 87 ? 3.702 -1.539 10.331 1.00 85.62 87 MET A CA 1
ATOM 653 C C . MET A 1 87 ? 4.836 -2.565 10.369 1.00 85.62 87 MET A C 1
ATOM 655 O O . MET A 1 87 ? 5.703 -2.542 9.497 1.00 85.62 87 MET A O 1
ATOM 659 N N . ILE A 1 88 ? 4.817 -3.497 11.326 1.00 88.00 88 ILE A N 1
ATOM 660 C CA . ILE A 1 88 ? 5.821 -4.572 11.398 1.00 88.00 88 ILE A CA 1
ATOM 661 C C . ILE A 1 88 ? 5.772 -5.423 10.123 1.00 88.00 88 ILE A C 1
ATOM 663 O O . ILE A 1 88 ? 6.810 -5.684 9.513 1.00 88.00 88 ILE A O 1
ATOM 667 N N . GLY A 1 89 ? 4.567 -5.792 9.675 1.00 82.81 89 GLY A N 1
ATOM 668 C CA . GLY A 1 89 ? 4.376 -6.515 8.418 1.00 82.81 89 GLY A CA 1
ATOM 669 C C . GLY A 1 89 ? 4.962 -5.767 7.217 1.00 82.81 89 GLY A C 1
ATOM 670 O O . GLY A 1 89 ? 5.674 -6.362 6.408 1.00 82.81 89 GLY A O 1
ATOM 671 N N . ALA A 1 90 ? 4.729 -4.455 7.127 1.00 83.69 90 ALA A N 1
ATOM 672 C CA . ALA A 1 90 ? 5.264 -3.610 6.060 1.00 83.69 90 ALA A CA 1
ATOM 673 C C . ALA A 1 90 ? 6.800 -3.563 6.043 1.00 83.69 90 ALA A C 1
ATOM 675 O O . ALA A 1 90 ? 7.402 -3.638 4.972 1.00 83.69 90 ALA A O 1
ATOM 676 N N . ILE A 1 91 ? 7.442 -3.491 7.214 1.00 87.88 91 ILE A N 1
ATOM 677 C CA . ILE A 1 91 ? 8.908 -3.512 7.323 1.00 87.88 91 ILE A CA 1
ATOM 678 C C . ILE A 1 91 ? 9.471 -4.843 6.811 1.00 87.88 91 ILE A C 1
ATOM 680 O O . ILE A 1 91 ? 10.429 -4.847 6.039 1.00 87.88 91 ILE A O 1
ATOM 684 N N . LEU A 1 92 ? 8.868 -5.970 7.196 1.00 86.38 92 LEU A N 1
ATOM 685 C CA . LEU A 1 92 ? 9.311 -7.291 6.740 1.00 86.38 92 LEU A CA 1
ATOM 686 C C . LEU A 1 92 ? 9.135 -7.452 5.227 1.00 86.38 92 LEU A C 1
ATOM 688 O O . LEU A 1 92 ? 10.049 -7.899 4.533 1.00 86.38 92 LEU A O 1
ATOM 692 N N . MET A 1 93 ? 7.983 -7.033 4.699 1.00 81.88 93 MET A N 1
ATOM 693 C CA . MET A 1 93 ? 7.716 -7.115 3.264 1.00 81.88 93 MET A CA 1
ATOM 694 C C . MET A 1 93 ? 8.624 -6.214 2.439 1.00 81.88 93 MET A C 1
ATOM 696 O O . MET A 1 93 ? 8.920 -6.578 1.306 1.00 81.88 93 MET A O 1
ATOM 700 N N . ARG A 1 94 ? 9.141 -5.112 2.993 1.00 82.50 94 ARG A N 1
ATOM 701 C CA . ARG A 1 94 ? 10.122 -4.264 2.301 1.00 82.50 94 ARG A CA 1
ATOM 702 C C . ARG A 1 94 ? 11.382 -5.022 1.900 1.00 82.50 94 ARG A C 1
ATOM 704 O O . ARG A 1 94 ? 11.862 -4.846 0.786 1.00 82.50 94 ARG A O 1
ATOM 711 N N . VAL A 1 95 ? 11.895 -5.891 2.770 1.00 83.75 95 VAL A N 1
ATOM 712 C CA . VAL A 1 95 ? 13.082 -6.704 2.456 1.00 83.75 95 VAL A CA 1
ATOM 713 C C . VAL A 1 95 ? 12.769 -7.676 1.318 1.00 83.75 95 VAL A C 1
ATOM 715 O O . VAL A 1 95 ? 13.538 -7.800 0.368 1.00 83.75 95 VAL A O 1
ATOM 718 N N . VAL A 1 96 ? 11.598 -8.318 1.374 1.00 82.44 96 VAL A N 1
ATOM 719 C CA . VAL A 1 96 ? 11.138 -9.247 0.332 1.00 82.44 96 VAL A CA 1
ATOM 720 C C . VAL A 1 96 ? 10.921 -8.522 -0.999 1.00 82.44 96 VAL A C 1
ATOM 722 O O . VAL A 1 96 ? 11.300 -9.029 -2.051 1.00 82.44 96 VAL A O 1
ATOM 725 N N . GLN A 1 97 ? 10.317 -7.336 -0.970 1.00 80.06 97 GLN A N 1
ATOM 726 C CA . GLN A 1 97 ? 10.018 -6.535 -2.154 1.00 80.06 97 GLN A CA 1
ATOM 727 C C . GLN A 1 97 ? 11.290 -6.023 -2.826 1.00 80.06 97 GLN A C 1
ATOM 729 O O . GLN A 1 97 ? 11.379 -6.154 -4.043 1.00 80.06 97 GLN A O 1
ATOM 734 N N . GLY A 1 98 ? 12.285 -5.556 -2.063 1.00 80.25 98 GLY A N 1
ATOM 735 C CA . GLY A 1 98 ? 13.577 -5.132 -2.613 1.00 80.25 98 GLY A CA 1
ATOM 736 C C . GLY A 1 98 ? 14.234 -6.235 -3.445 1.00 80.25 98 GLY A C 1
ATOM 737 O O . GLY A 1 98 ? 14.511 -6.044 -4.624 1.00 80.25 98 GLY A O 1
ATOM 738 N N . VAL A 1 99 ? 14.326 -7.447 -2.887 1.00 82.12 99 VAL A N 1
ATOM 739 C CA . VAL A 1 99 ? 14.867 -8.612 -3.612 1.00 82.12 99 VAL A CA 1
ATOM 740 C C . VAL A 1 99 ? 14.025 -8.955 -4.847 1.00 82.12 99 VAL A C 1
ATOM 742 O O . VAL A 1 99 ? 14.551 -9.341 -5.889 1.00 82.12 99 VAL A O 1
ATOM 745 N N . ARG A 1 100 ? 12.694 -8.824 -4.775 1.00 78.75 100 ARG A N 1
ATOM 746 C CA . ARG A 1 100 ? 11.821 -9.127 -5.922 1.00 78.75 100 ARG A CA 1
ATOM 747 C C . ARG A 1 100 ? 11.901 -8.085 -7.037 1.00 78.75 100 ARG A C 1
ATOM 749 O O . ARG A 1 100 ? 11.726 -8.472 -8.194 1.00 78.75 100 ARG A O 1
ATOM 756 N N . ILE A 1 101 ? 12.157 -6.816 -6.724 1.00 82.38 101 ILE A N 1
ATOM 757 C CA . ILE A 1 101 ? 12.350 -5.753 -7.723 1.00 82.38 101 ILE A CA 1
ATOM 758 C C . ILE A 1 101 ? 13.586 -6.056 -8.571 1.00 82.38 101 ILE A C 1
ATOM 760 O O . ILE A 1 101 ? 13.503 -5.972 -9.799 1.00 82.38 101 ILE A O 1
ATOM 7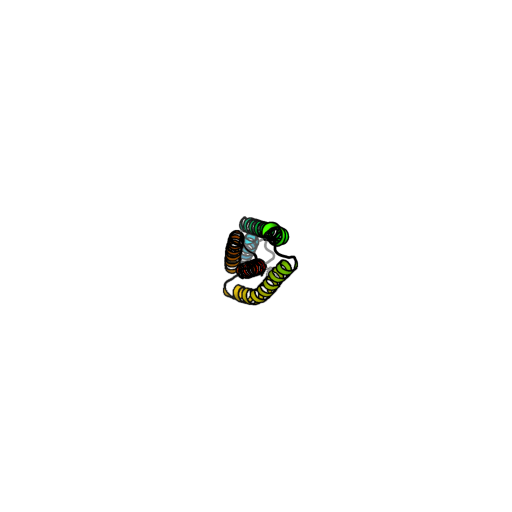64 N N . ASP A 1 102 ? 14.664 -6.517 -7.937 1.00 81.44 102 ASP A N 1
ATOM 765 C CA . ASP A 1 102 ? 15.916 -6.866 -8.616 1.00 81.44 102 ASP A CA 1
ATOM 766 C C . ASP A 1 102 ? 15.742 -8.008 -9.634 1.00 81.44 102 ASP A C 1
ATOM 768 O O . ASP A 1 102 ? 16.420 -8.043 -10.661 1.00 81.44 102 ASP A O 1
ATOM 772 N N . HIS A 1 103 ? 14.796 -8.925 -9.394 1.00 82.00 103 HIS A N 1
ATOM 773 C CA . HIS A 1 103 ? 14.555 -10.084 -10.262 1.00 82.00 103 HIS A CA 1
ATOM 774 C C . HIS A 1 103 ? 13.464 -9.884 -11.327 1.00 82.00 103 HIS A C 1
ATOM 776 O O . HIS A 1 103 ? 13.613 -10.375 -12.445 1.00 82.00 103 HIS A O 1
ATOM 782 N N . TYR A 1 104 ? 12.351 -9.217 -10.999 1.00 79.88 104 TYR A N 1
ATOM 783 C CA . TYR A 1 104 ? 11.155 -9.150 -11.865 1.00 79.88 104 TYR A CA 1
ATOM 784 C C . TYR A 1 104 ? 10.912 -7.772 -12.493 1.00 79.88 104 TYR A C 1
ATOM 786 O O . TYR A 1 104 ? 9.996 -7.605 -13.307 1.00 79.88 104 TYR A O 1
ATOM 794 N N . GLY A 1 105 ? 11.733 -6.790 -12.123 1.00 81.25 105 GLY A N 1
ATOM 795 C CA . GLY A 1 105 ? 11.629 -5.417 -12.579 1.00 81.25 105 GLY A CA 1
ATOM 796 C C . GLY A 1 105 ? 10.522 -4.618 -11.872 1.00 81.25 105 GLY A C 1
ATOM 797 O O . GLY A 1 105 ? 9.524 -5.167 -11.392 1.00 81.25 105 GLY A O 1
ATOM 798 N N . PRO A 1 106 ? 10.655 -3.283 -11.847 1.00 80.38 106 PRO A N 1
ATOM 799 C CA . PRO A 1 106 ? 9.827 -2.410 -11.012 1.00 80.38 106 PRO A CA 1
ATOM 800 C C . PRO A 1 106 ? 8.356 -2.346 -11.448 1.00 80.38 106 PRO A C 1
ATOM 802 O O . PRO A 1 106 ? 7.460 -2.245 -10.614 1.00 80.38 106 PRO A O 1
ATOM 805 N N . ARG A 1 107 ? 8.067 -2.457 -12.754 1.00 79.88 107 ARG A N 1
ATOM 806 C CA . ARG A 1 107 ? 6.691 -2.338 -13.283 1.00 79.88 107 ARG A CA 1
ATOM 807 C C . ARG A 1 107 ? 5.772 -3.460 -12.796 1.00 79.88 107 ARG A C 1
ATOM 809 O O . ARG A 1 107 ? 4.630 -3.203 -12.426 1.00 79.88 107 ARG A O 1
ATOM 816 N N . THR A 1 108 ? 6.266 -4.697 -12.795 1.00 81.12 108 THR A N 1
ATOM 817 C CA . THR A 1 108 ? 5.494 -5.877 -12.381 1.00 81.12 108 THR A CA 1
ATOM 818 C C . THR A 1 108 ? 5.207 -5.836 -10.885 1.00 81.12 108 THR A C 1
ATOM 820 O O . THR A 1 108 ? 4.082 -6.097 -10.463 1.00 81.12 108 THR A O 1
ATOM 823 N N . VAL A 1 109 ? 6.207 -5.457 -10.083 1.00 82.56 109 VAL A N 1
ATOM 824 C CA . VAL A 1 109 ? 6.057 -5.324 -8.629 1.00 82.56 109 VAL A CA 1
ATOM 825 C C . VAL A 1 109 ? 5.037 -4.240 -8.291 1.00 82.56 109 VAL A C 1
ATOM 827 O O . VAL A 1 109 ? 4.153 -4.486 -7.473 1.00 82.56 109 VAL A O 1
ATOM 830 N N . TRP A 1 110 ? 5.085 -3.095 -8.977 1.00 83.38 110 TRP A N 1
ATOM 831 C CA . TRP A 1 110 ? 4.124 -2.012 -8.780 1.00 83.38 110 TRP A CA 1
ATOM 832 C C . TRP A 1 110 ? 2.680 -2.441 -9.087 1.00 83.38 110 TRP A C 1
ATOM 834 O O . TRP A 1 110 ? 1.787 -2.203 -8.277 1.00 83.38 110 TRP A O 1
ATOM 844 N N . LEU A 1 111 ? 2.443 -3.156 -10.197 1.00 83.56 111 LEU A N 1
ATOM 845 C CA . LEU A 1 111 ? 1.108 -3.681 -10.529 1.00 83.56 111 LEU A CA 1
ATOM 846 C C . LEU A 1 111 ? 0.599 -4.691 -9.493 1.00 83.56 111 LEU A C 1
ATOM 848 O O . LEU A 1 111 ? -0.570 -4.642 -9.115 1.00 83.56 111 LEU A O 1
ATOM 852 N N . ILE A 1 112 ? 1.463 -5.587 -9.008 1.00 85.25 112 ILE A N 1
ATOM 853 C CA . ILE A 1 112 ? 1.097 -6.545 -7.955 1.00 85.25 112 ILE A CA 1
ATOM 854 C C . ILE A 1 112 ? 0.729 -5.802 -6.666 1.00 85.2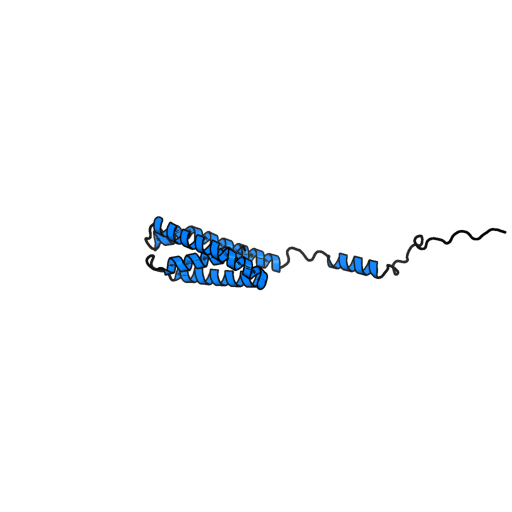5 112 ILE A C 1
ATOM 856 O O . ILE A 1 112 ? -0.294 -6.111 -6.061 1.00 85.25 112 ILE A O 1
ATOM 860 N N . CYS A 1 113 ? 1.517 -4.803 -6.264 1.00 83.94 113 CYS A N 1
ATOM 861 C CA . CYS A 1 113 ? 1.234 -4.007 -5.070 1.00 83.94 113 CYS A CA 1
ATOM 862 C C . CYS A 1 113 ? -0.075 -3.223 -5.211 1.00 83.94 113 CYS A C 1
ATOM 864 O O . CYS A 1 113 ? -0.863 -3.182 -4.270 1.00 83.94 113 CYS A O 1
ATOM 866 N N . LEU A 1 114 ? -0.363 -2.684 -6.397 1.00 84.06 114 LEU A N 1
ATOM 867 C CA . LEU A 1 114 ? -1.631 -2.014 -6.678 1.00 84.06 114 LEU A CA 1
ATOM 868 C C . LEU A 1 114 ? -2.827 -2.974 -6.573 1.00 84.06 114 LEU A C 1
ATOM 870 O O . LEU A 1 114 ? -3.851 -2.623 -5.990 1.00 84.06 114 LEU A O 1
ATOM 874 N N . LEU A 1 115 ? -2.706 -4.196 -7.096 1.00 85.69 115 LEU A N 1
ATOM 875 C CA . LEU A 1 115 ? -3.760 -5.208 -6.979 1.00 85.69 115 LEU A CA 1
ATOM 876 C C . LEU A 1 115 ? -3.988 -5.631 -5.525 1.00 85.69 115 LEU A C 1
ATOM 878 O O . LEU A 1 115 ? -5.134 -5.728 -5.091 1.00 85.69 115 LEU A O 1
ATOM 882 N N . LEU A 1 116 ? -2.913 -5.842 -4.762 1.00 85.19 116 LEU A N 1
ATOM 883 C CA . LEU A 1 116 ? -3.004 -6.162 -3.337 1.00 85.19 116 LEU A CA 1
ATOM 884 C C . LEU A 1 116 ? -3.608 -5.004 -2.531 1.00 85.19 116 LEU A C 1
ATOM 886 O O . LEU A 1 116 ? -4.407 -5.246 -1.626 1.00 85.19 116 LEU A O 1
ATOM 890 N N . PHE A 1 117 ? -3.303 -3.758 -2.901 1.00 84.50 117 PHE A N 1
ATOM 891 C CA . PHE A 1 117 ? -3.916 -2.566 -2.322 1.00 84.50 117 PHE A CA 1
ATOM 892 C C . PHE A 1 117 ? -5.430 -2.553 -2.559 1.00 84.50 117 PHE A C 1
ATOM 894 O O . PHE A 1 117 ? -6.191 -2.470 -1.599 1.00 84.50 117 PHE A O 1
ATOM 901 N N . ILE A 1 118 ? -5.875 -2.722 -3.810 1.00 85.62 118 ILE A N 1
ATOM 902 C CA . ILE A 1 118 ? -7.305 -2.759 -4.163 1.00 85.62 118 ILE A CA 1
ATOM 903 C C . ILE A 1 118 ? -8.015 -3.901 -3.429 1.00 85.62 118 ILE A C 1
ATOM 905 O O . ILE A 1 118 ? -9.077 -3.689 -2.843 1.00 85.62 118 ILE A O 1
ATOM 909 N N . ALA A 1 119 ? -7.424 -5.099 -3.424 1.00 84.81 119 ALA A N 1
ATOM 910 C CA . ALA A 1 119 ? -7.979 -6.257 -2.731 1.00 84.81 119 ALA A CA 1
ATOM 911 C C . ALA A 1 119 ? -8.102 -6.011 -1.222 1.00 84.81 119 ALA A C 1
ATOM 913 O O . ALA A 1 119 ? -9.136 -6.317 -0.633 1.00 84.81 119 ALA A O 1
ATOM 914 N N . SER A 1 120 ? -7.084 -5.411 -0.601 1.00 83.62 120 SER A N 1
ATOM 915 C CA . SER A 1 120 ? -7.115 -5.063 0.817 1.00 83.62 120 SER A CA 1
ATOM 916 C C . SER A 1 120 ? -8.177 -4.005 1.124 1.00 83.62 120 SER A C 1
ATOM 918 O O . SER A 1 120 ? -8.939 -4.166 2.076 1.00 83.62 120 SER A O 1
ATOM 920 N N . THR A 1 121 ? -8.289 -2.945 0.320 1.00 80.81 121 THR A N 1
ATOM 921 C CA . THR A 1 121 ? -9.338 -1.931 0.495 1.00 80.81 121 THR A CA 1
ATOM 922 C C . THR A 1 121 ? -10.732 -2.538 0.332 1.00 80.81 121 THR A C 1
ATOM 924 O O . THR A 1 121 ? -11.608 -2.266 1.148 1.00 80.81 121 THR A O 1
ATOM 927 N N . GLY A 1 122 ? -10.929 -3.413 -0.659 1.00 83.38 122 GLY A N 1
ATOM 928 C CA . GLY A 1 122 ? -12.177 -4.159 -0.826 1.00 83.38 122 GLY A CA 1
ATOM 929 C C . GLY A 1 122 ? -12.487 -5.051 0.376 1.00 83.38 122 GLY A C 1
ATOM 930 O O . GLY A 1 122 ? -13.620 -5.080 0.846 1.00 83.38 122 GLY A O 1
ATOM 931 N N . TRP A 1 123 ? -11.470 -5.710 0.937 1.00 82.00 123 TRP A N 1
ATOM 932 C CA . TRP A 1 123 ? -11.611 -6.524 2.143 1.00 82.00 123 TRP A CA 1
ATOM 933 C C . TRP A 1 123 ? -12.047 -5.687 3.352 1.00 82.00 123 TRP A C 1
ATOM 935 O O . TRP A 1 123 ? -12.921 -6.116 4.099 1.00 82.00 123 TRP A O 1
ATOM 945 N N . HIS A 1 124 ? -11.509 -4.474 3.528 1.00 76.75 124 HIS A N 1
ATOM 946 C CA . HIS A 1 124 ? -11.910 -3.585 4.627 1.00 76.75 124 HIS A CA 1
ATOM 947 C C . HIS A 1 124 ? -13.391 -3.182 4.567 1.00 76.75 124 HIS A C 1
ATOM 949 O O . HIS A 1 124 ? -13.993 -2.987 5.617 1.00 76.75 124 HIS A O 1
ATOM 955 N N . LEU A 1 125 ? -13.997 -3.105 3.375 1.00 78.19 125 LEU A N 1
ATOM 956 C CA . LEU A 1 125 ? -15.429 -2.802 3.226 1.00 78.19 125 LEU A CA 1
ATOM 957 C C . LEU A 1 125 ? -16.342 -3.950 3.678 1.00 78.19 125 LEU A C 1
ATOM 95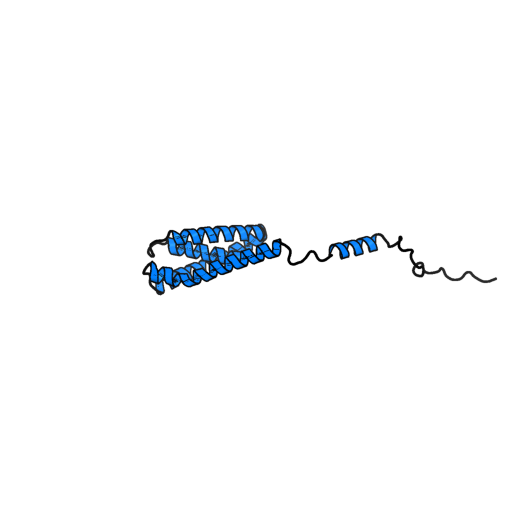9 O O . LEU A 1 125 ? -17.511 -3.721 3.968 1.00 78.19 125 LEU A O 1
ATOM 963 N N . LEU A 1 126 ? -15.824 -5.179 3.722 1.00 78.31 126 LEU A N 1
ATOM 964 C CA . LEU A 1 126 ? -16.579 -6.375 4.103 1.00 78.31 126 LEU A CA 1
ATOM 965 C C . LEU A 1 126 ? -16.482 -6.684 5.606 1.00 78.31 126 LEU A C 1
ATOM 967 O O . LEU A 1 126 ? -17.188 -7.563 6.098 1.00 78.31 126 LEU A O 1
ATOM 971 N N . ILE A 1 127 ? -15.609 -5.988 6.342 1.00 73.88 127 ILE A N 1
ATOM 972 C CA . ILE A 1 127 ? -15.413 -6.202 7.778 1.00 73.88 127 ILE A CA 1
ATOM 973 C C . ILE A 1 127 ? -16.479 -5.426 8.554 1.00 73.88 127 ILE A C 1
ATOM 975 O O . ILE A 1 127 ? -16.465 -4.199 8.588 1.00 73.88 127 ILE A O 1
ATOM 979 N N . GLY A 1 128 ? -17.376 -6.160 9.214 1.00 63.12 128 GLY A N 1
ATOM 980 C CA . GLY A 1 128 ? -18.423 -5.601 10.078 1.00 63.12 128 GLY A CA 1
ATOM 981 C C . GLY A 1 128 ? -18.155 -5.707 11.585 1.00 63.12 128 GLY A C 1
ATOM 982 O O . GLY A 1 128 ? -19.000 -5.289 12.366 1.00 63.12 128 GLY A O 1
ATOM 983 N N . SER A 1 129 ? -17.027 -6.283 12.015 1.00 64.00 129 SER A N 1
ATOM 984 C CA . SER A 1 129 ? -16.747 -6.562 13.436 1.00 64.00 129 SER A CA 1
ATOM 985 C C . SER A 1 129 ? -15.255 -6.455 13.772 1.00 64.00 129 SER A C 1
ATOM 987 O O . SER A 1 129 ? -14.426 -6.949 13.005 1.00 64.00 129 SER A O 1
ATOM 989 N N . VAL A 1 130 ? -14.919 -5.877 14.935 1.00 64.25 130 VAL A N 1
ATOM 990 C CA . VAL A 1 130 ? -13.529 -5.680 15.419 1.00 64.25 130 VAL A CA 1
ATOM 991 C C . VAL A 1 130 ? -12.870 -6.986 15.853 1.00 64.25 130 VAL A C 1
ATOM 993 O O . VAL A 1 130 ? -11.670 -7.156 15.669 1.00 64.25 130 VAL A O 1
ATOM 996 N N . ASP A 1 131 ? -13.654 -7.924 16.382 1.00 65.12 131 ASP A N 1
ATOM 997 C CA . ASP A 1 131 ? -13.138 -9.096 17.107 1.00 65.12 131 ASP A CA 1
ATOM 998 C C . ASP A 1 131 ? -12.445 -10.138 16.211 1.00 65.12 131 ASP A C 1
ATOM 1000 O O . ASP A 1 131 ? -11.845 -11.102 16.687 1.00 65.12 131 ASP A O 1
ATOM 1004 N N . GLY A 1 132 ? -12.535 -9.979 14.889 1.00 71.81 132 GLY A N 1
ATOM 1005 C CA . GLY A 1 132 ? -11.994 -10.937 13.935 1.00 71.81 132 GLY A CA 1
ATOM 1006 C C . GLY A 1 132 ? -10.524 -10.667 13.585 1.00 71.81 132 GLY A C 1
ATOM 1007 O O . GLY A 1 132 ? -10.189 -9.540 13.217 1.00 71.81 132 GLY A O 1
ATOM 1008 N N . PRO A 1 133 ? -9.656 -11.699 13.492 1.00 77.25 133 PRO A N 1
ATOM 1009 C CA . PRO A 1 133 ? -8.268 -11.543 13.025 1.00 77.25 133 PRO A CA 1
ATOM 1010 C C . PRO A 1 133 ? -8.174 -10.965 11.599 1.00 77.25 133 PRO A C 1
ATOM 1012 O O . PRO A 1 133 ? -7.130 -10.469 11.175 1.00 77.25 133 PRO A O 1
ATOM 1015 N N . SER A 1 134 ? -9.285 -11.000 10.858 1.00 78.88 134 SER A N 1
ATOM 1016 C CA . SER A 1 134 ? -9.428 -10.438 9.517 1.00 78.88 134 SER A CA 1
ATOM 1017 C C . SER A 1 134 ? -9.059 -8.952 9.418 1.00 78.88 134 SER A C 1
ATOM 1019 O O . SER A 1 134 ? -8.463 -8.565 8.416 1.00 78.88 134 SER A O 1
ATOM 1021 N N . ILE A 1 135 ? -9.320 -8.137 10.451 1.00 80.00 135 ILE A N 1
ATOM 1022 C CA . ILE A 1 135 ? -9.001 -6.700 10.431 1.00 80.00 135 ILE A CA 1
ATOM 1023 C C . ILE A 1 135 ? -7.494 -6.449 10.496 1.00 80.00 135 ILE A C 1
ATOM 1025 O O . ILE A 1 135 ? -6.964 -5.599 9.780 1.00 80.00 135 ILE A O 1
ATOM 1029 N N . TYR A 1 136 ? -6.781 -7.267 11.269 1.00 80.06 136 TYR A N 1
ATOM 1030 C CA . TYR A 1 136 ? -5.325 -7.226 11.374 1.00 80.06 136 TYR A CA 1
ATOM 1031 C C . TYR A 1 136 ? -4.666 -7.673 10.069 1.00 80.06 136 TYR A C 1
ATOM 1033 O O . TYR A 1 136 ? -3.733 -7.027 9.593 1.00 80.06 136 TYR A O 1
ATOM 1041 N N . LEU A 1 137 ? -5.177 -8.747 9.458 1.00 79.81 137 LEU A N 1
ATOM 1042 C CA . LEU A 1 137 ? -4.664 -9.264 8.188 1.00 79.81 137 LEU A CA 1
ATOM 1043 C C . LEU A 1 137 ? -4.921 -8.297 7.032 1.00 79.81 137 LEU A C 1
ATOM 1045 O O . LEU A 1 137 ? -4.004 -8.020 6.259 1.00 79.81 137 LEU A O 1
ATOM 1049 N N . ALA A 1 138 ? -6.130 -7.739 6.938 1.00 81.81 138 ALA A N 1
ATOM 1050 C CA . ALA A 1 138 ? -6.456 -6.738 5.932 1.00 81.81 138 ALA A CA 1
ATOM 1051 C C . ALA A 1 138 ? -5.544 -5.514 6.082 1.00 81.81 138 ALA A C 1
ATOM 1053 O O . ALA A 1 138 ? -4.966 -5.060 5.090 1.00 81.81 138 ALA A O 1
ATOM 1054 N N . ARG A 1 139 ? -5.328 -5.030 7.315 1.00 81.31 139 ARG A N 1
ATOM 1055 C CA . ARG A 1 139 ? -4.440 -3.891 7.584 1.00 81.31 139 ARG A CA 1
ATOM 1056 C C . ARG A 1 139 ? -2.977 -4.188 7.265 1.00 81.31 139 ARG A C 1
ATOM 1058 O O . ARG A 1 139 ? -2.307 -3.344 6.674 1.00 81.31 139 ARG A O 1
ATOM 1065 N N . ALA A 1 140 ? -2.475 -5.367 7.620 1.00 81.56 140 ALA A N 1
ATOM 1066 C CA . ALA A 1 140 ? -1.118 -5.774 7.274 1.00 81.56 140 ALA A CA 1
ATOM 1067 C C . ALA A 1 140 ? -0.941 -5.875 5.754 1.00 81.56 140 ALA A C 1
ATOM 1069 O O . ALA A 1 140 ? 0.032 -5.355 5.206 1.00 81.56 140 ALA A O 1
ATOM 1070 N N . LEU A 1 141 ? -1.915 -6.451 5.046 1.00 82.94 141 LEU A N 1
ATOM 1071 C CA . LEU A 1 141 ? -1.909 -6.505 3.587 1.00 82.94 141 LEU A CA 1
ATOM 1072 C C . LEU A 1 141 ? -1.932 -5.102 2.963 1.00 82.94 141 LEU A C 1
ATOM 1074 O O . LEU A 1 141 ? -1.216 -4.839 2.000 1.00 82.94 141 LEU A O 1
ATOM 1078 N N . PHE A 1 142 ? -2.694 -4.175 3.542 1.00 82.12 142 PHE A N 1
ATOM 1079 C CA . PHE A 1 142 ? -2.715 -2.782 3.102 1.00 82.12 142 PHE A CA 1
ATOM 1080 C C . PHE A 1 142 ? -1.340 -2.127 3.262 1.00 82.12 142 PHE A C 1
ATOM 1082 O O . PHE A 1 142 ? -0.769 -1.621 2.297 1.00 82.12 142 PHE A O 1
ATOM 1089 N N . ALA A 1 143 ? -0.785 -2.170 4.476 1.00 82.06 143 ALA A N 1
ATOM 1090 C CA . ALA A 1 143 ? 0.478 -1.519 4.806 1.00 82.06 143 ALA A CA 1
ATOM 1091 C C . ALA A 1 143 ? 1.644 -2.062 3.960 1.00 82.06 143 ALA A C 1
ATOM 1093 O O . ALA A 1 143 ? 2.482 -1.298 3.485 1.00 82.06 143 ALA A O 1
ATOM 1094 N N . THR A 1 144 ? 1.660 -3.371 3.712 1.00 82.44 144 THR A N 1
ATOM 1095 C CA . THR A 1 144 ? 2.665 -4.038 2.867 1.00 82.44 144 THR A CA 1
ATOM 1096 C C . THR A 1 144 ? 2.523 -3.690 1.384 1.00 82.44 144 THR A C 1
ATOM 1098 O O . THR A 1 144 ? 3.529 -3.517 0.695 1.00 82.44 144 THR A O 1
ATOM 1101 N N . SER A 1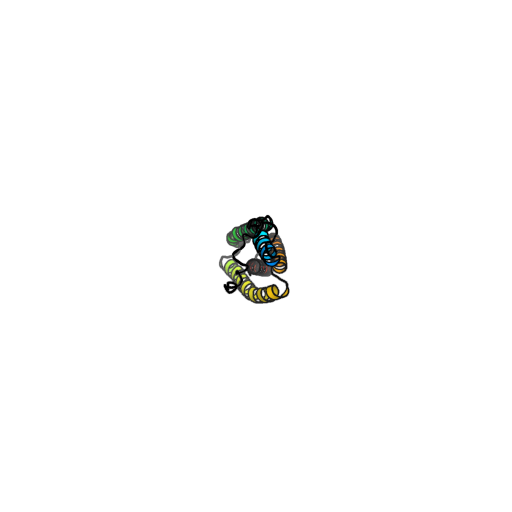 145 ? 1.293 -3.524 0.895 1.00 81.81 145 SER A N 1
ATOM 1102 C CA . SER A 1 145 ? 1.022 -3.086 -0.480 1.00 81.81 145 SER A CA 1
ATOM 1103 C C . SER A 1 145 ? 1.482 -1.650 -0.710 1.00 81.81 145 SER A C 1
ATOM 1105 O O . SER A 1 145 ? 2.181 -1.374 -1.680 1.00 81.81 145 SER A O 1
ATOM 1107 N N . VAL A 1 146 ? 1.162 -0.743 0.220 1.00 79.56 146 VAL A N 1
ATOM 1108 C CA . VAL A 1 146 ? 1.615 0.655 0.161 1.00 79.56 146 VAL A CA 1
ATOM 1109 C C . VAL A 1 146 ? 3.139 0.729 0.207 1.00 79.56 146 VAL A C 1
ATOM 1111 O O . VAL A 1 146 ? 3.736 1.439 -0.595 1.00 79.56 146 VAL A O 1
ATOM 1114 N N . ALA A 1 147 ? 3.779 -0.039 1.093 1.00 79.56 147 ALA A N 1
ATOM 1115 C CA . ALA A 1 147 ? 5.235 -0.075 1.190 1.00 79.56 147 ALA A CA 1
ATOM 1116 C C . ALA A 1 147 ? 5.911 -0.508 -0.123 1.00 79.56 147 ALA A C 1
ATOM 1118 O O . ALA A 1 147 ? 6.946 0.055 -0.472 1.00 79.56 147 ALA A O 1
ATOM 1119 N N . GLY A 1 148 ? 5.303 -1.442 -0.861 1.00 73.56 148 GLY A N 1
ATOM 1120 C CA . GLY A 1 148 ? 5.824 -1.926 -2.141 1.00 73.56 148 GLY A CA 1
ATOM 1121 C C . GLY A 1 148 ? 5.604 -0.985 -3.320 1.00 73.56 148 GLY A C 1
ATOM 1122 O O . GLY A 1 148 ? 6.370 -1.025 -4.275 1.00 73.56 148 GLY A O 1
ATOM 1123 N N . CYS A 1 149 ? 4.607 -0.100 -3.256 1.00 74.25 149 CYS A N 1
ATOM 1124 C CA . CYS A 1 149 ? 4.418 0.937 -4.273 1.00 74.25 149 CYS A CA 1
ATOM 1125 C C . CYS A 1 149 ? 5.519 2.015 -4.248 1.00 74.25 149 CYS A C 1
ATOM 1127 O O . CYS A 1 149 ? 5.703 2.695 -5.256 1.00 74.25 149 CYS A O 1
ATOM 1129 N N . PHE A 1 150 ? 6.231 2.170 -3.123 1.00 68.75 150 PHE A N 1
ATOM 1130 C CA . PHE A 1 150 ? 7.330 3.134 -2.933 1.00 68.75 150 PHE A CA 1
ATOM 1131 C C . PHE A 1 150 ? 8.718 2.476 -2.819 1.00 68.75 150 PHE A C 1
ATOM 1133 O O . PHE A 1 150 ? 9.666 3.148 -2.407 1.00 68.75 150 PHE A O 1
ATOM 1140 N N . GLY A 1 151 ? 8.808 1.168 -3.079 1.00 59.06 151 GLY A N 1
ATOM 1141 C CA . GLY A 1 151 ? 10.031 0.366 -2.965 1.00 59.06 151 GLY A CA 1
ATOM 1142 C C . GLY A 1 151 ? 10.920 0.418 -4.195 1.00 59.06 151 GLY A C 1
ATOM 1143 O O . GLY A 1 151 ? 10.392 0.656 -5.305 1.00 59.06 151 GLY A O 1
#

Foldseek 3Di:
DDDDDDDDDPVPDPDPPPPDPPVRVVVVVVVCVPVPPPPCPPVVVVVVVVVVVVVVVVVVCVCVCCVCCVQAVHDPVLVVVLLVLLQVLQVVLLVVLVVVCVPPNLVVLLVVLVVLLVVLVVQVVVDRHSPDCSSSVSSNSNSNSVSSNVD